Protein AF-B2TFL8-F1 (afdb_monomer)

Organism: Paraburkholderia phytofirmans (strain DSM 17436 / LMG 22146 / PsJN) (NCBI:txid398527)

Structure (mmCIF, N/CA/C/O backbone):
data_AF-B2TFL8-F1
#
_entry.id   AF-B2TFL8-F1
#
loop_
_atom_site.group_PDB
_atom_site.id
_atom_site.type_symbol
_atom_site.label_atom_id
_atom_site.label_alt_id
_atom_site.label_comp_id
_atom_site.label_asym_id
_atom_site.label_entity_id
_atom_site.label_seq_id
_atom_site.pdbx_PDB_ins_code
_atom_site.Cartn_x
_atom_site.Cartn_y
_atom_site.Cartn_z
_atom_site.occupancy
_atom_site.B_iso_or_equiv
_atom_site.auth_seq_id
_atom_site.auth_comp_id
_atom_site.auth_asym_id
_atom_site.auth_atom_id
_atom_site.pdbx_PDB_model_num
ATOM 1 N N . MET A 1 1 ? -16.190 73.877 -3.087 1.00 40.28 1 MET A N 1
ATOM 2 C CA . MET A 1 1 ? -16.553 73.079 -4.282 1.00 40.28 1 MET A CA 1
ATOM 3 C C . MET A 1 1 ? -15.345 72.243 -4.692 1.00 40.28 1 MET A C 1
ATOM 5 O O . MET A 1 1 ? -14.250 72.777 -4.618 1.00 40.28 1 MET A O 1
ATOM 9 N N . TRP A 1 2 ? -15.582 70.986 -5.107 1.00 39.09 2 TRP A N 1
ATOM 10 C CA . TRP A 1 2 ? -14.632 69.948 -5.581 1.00 39.09 2 TRP A CA 1
ATOM 11 C C . TRP A 1 2 ? -13.754 69.287 -4.495 1.00 39.09 2 TRP A C 1
ATOM 13 O O . TRP A 1 2 ? -12.865 69.924 -3.958 1.00 39.09 2 TRP A O 1
ATOM 23 N N . SER A 1 3 ? -14.025 68.077 -3.981 1.00 52.16 3 SER A N 1
ATOM 24 C CA . SER A 1 3 ? -14.157 66.733 -4.592 1.00 52.16 3 SER A CA 1
ATOM 25 C C . SER A 1 3 ? -12.895 66.258 -5.323 1.00 52.16 3 SER A C 1
ATOM 27 O O . SER A 1 3 ? -12.592 66.737 -6.408 1.00 52.16 3 SER A O 1
ATOM 29 N N . SER A 1 4 ? -12.196 65.260 -4.770 1.00 44.53 4 SER A N 1
ATOM 30 C CA . SER A 1 4 ? -11.789 64.078 -5.546 1.00 44.53 4 SER A CA 1
ATOM 31 C C . SER A 1 4 ? -11.148 62.979 -4.679 1.00 44.53 4 SER A C 1
ATOM 33 O O . SER A 1 4 ? -10.028 63.084 -4.201 1.00 44.53 4 SER A O 1
ATOM 35 N N . LYS A 1 5 ? -11.905 61.881 -4.576 1.00 46.88 5 LYS A N 1
ATOM 36 C CA . LYS A 1 5 ? -11.469 60.493 -4.795 1.00 46.88 5 LYS A CA 1
ATOM 37 C C . LYS A 1 5 ? -10.443 59.879 -3.834 1.00 46.88 5 LYS A C 1
ATOM 39 O O . LYS A 1 5 ? -9.271 59.707 -4.147 1.00 46.88 5 LYS A O 1
ATOM 44 N N . THR A 1 6 ? -10.985 59.354 -2.740 1.00 54.69 6 THR A N 1
ATOM 45 C CA . THR A 1 6 ? -10.464 58.209 -1.987 1.00 54.69 6 THR A CA 1
ATOM 46 C C . THR A 1 6 ? -10.258 57.008 -2.923 1.00 54.69 6 THR A C 1
ATOM 48 O O . THR A 1 6 ? -11.211 56.336 -3.313 1.00 54.69 6 THR A O 1
ATOM 51 N N . LEU A 1 7 ? -9.015 56.741 -3.319 1.00 52.81 7 LEU A N 1
ATOM 52 C CA . LEU A 1 7 ? -8.628 55.512 -4.014 1.00 52.81 7 LEU A CA 1
ATOM 53 C C . LEU A 1 7 ? -8.344 54.424 -2.970 1.00 52.81 7 LEU A C 1
ATOM 55 O O . LEU A 1 7 ? -7.201 54.176 -2.599 1.00 52.81 7 LEU A O 1
ATOM 59 N N . CYS A 1 8 ? -9.400 53.767 -2.486 1.00 46.28 8 CYS A N 1
ATOM 60 C CA . CYS A 1 8 ? -9.279 52.475 -1.810 1.00 46.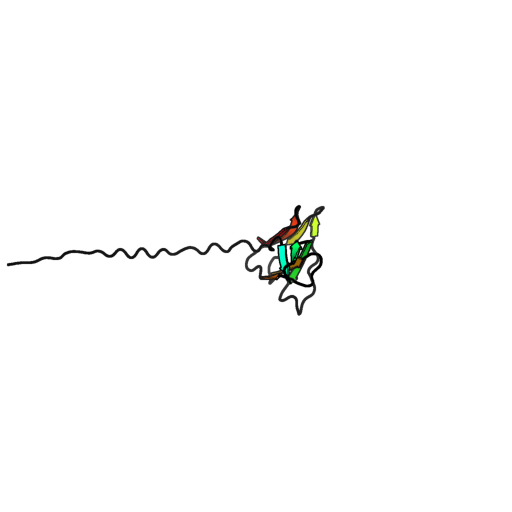28 8 CYS A CA 1
ATOM 61 C C . CYS A 1 8 ? -8.975 51.405 -2.866 1.00 46.28 8 CYS A C 1
ATOM 63 O O . CYS A 1 8 ? -9.876 50.757 -3.395 1.00 46.28 8 CYS A O 1
ATOM 65 N N . ALA A 1 9 ? -7.696 51.243 -3.201 1.00 54.75 9 ALA A N 1
ATOM 66 C CA . ALA A 1 9 ? -7.223 50.102 -3.971 1.00 54.75 9 ALA A CA 1
ATOM 67 C C . ALA A 1 9 ? -7.283 48.849 -3.080 1.00 54.75 9 ALA A C 1
ATOM 69 O O . ALA A 1 9 ? -6.367 48.560 -2.313 1.00 54.75 9 ALA A O 1
ATOM 70 N N . LEU A 1 10 ? -8.399 48.123 -3.152 1.00 59.31 10 LEU A N 1
ATOM 71 C CA . LEU A 1 10 ? -8.529 46.765 -2.627 1.00 59.31 10 LEU A CA 1
ATOM 72 C C . LEU A 1 10 ? -7.658 45.834 -3.479 1.00 59.31 10 LEU A C 1
ATOM 74 O O . LEU A 1 10 ? -8.096 45.295 -4.493 1.00 59.31 10 LEU A O 1
ATOM 78 N N . PHE A 1 11 ? -6.405 45.656 -3.065 1.00 57.56 11 PHE A N 1
ATOM 79 C CA . PHE A 1 11 ? -5.557 44.574 -3.549 1.00 57.56 11 PHE A CA 1
ATOM 80 C C . PHE A 1 11 ? -6.075 43.253 -2.968 1.00 57.56 11 PHE A C 1
ATOM 82 O O . PHE A 1 11 ? -5.651 42.813 -1.902 1.00 57.56 11 PHE A O 1
ATOM 89 N N . TYR A 1 12 ? -7.011 42.614 -3.670 1.00 56.03 12 TYR A N 1
ATOM 90 C CA . TYR A 1 12 ? -7.301 41.198 -3.463 1.00 56.03 12 TYR A CA 1
ATOM 91 C C . TYR A 1 12 ? -6.097 40.397 -3.964 1.00 56.03 12 TYR A C 1
ATOM 93 O O . TYR A 1 12 ? -5.988 40.072 -5.146 1.00 56.03 12 TYR A O 1
ATOM 101 N N . ALA A 1 13 ? -5.159 40.111 -3.062 1.00 60.03 13 ALA A N 1
ATOM 102 C CA . ALA A 1 13 ? -4.110 39.138 -3.309 1.00 60.03 13 ALA A CA 1
ATOM 103 C C . ALA A 1 13 ? -4.766 37.756 -3.450 1.00 60.03 13 ALA A C 1
ATOM 105 O O . ALA A 1 13 ? -5.116 37.107 -2.465 1.00 60.03 13 ALA A O 1
ATOM 106 N N . LEU A 1 14 ? -4.966 37.325 -4.697 1.00 60.81 14 LEU A N 1
ATOM 107 C CA . LEU A 1 14 ? -5.254 35.940 -5.049 1.00 60.81 14 LEU A CA 1
ATOM 108 C C . LEU A 1 14 ? -4.054 35.095 -4.614 1.00 60.81 14 LEU A C 1
ATOM 110 O O . LEU A 1 14 ? -3.062 34.972 -5.331 1.00 60.81 14 LEU A O 1
ATOM 114 N N . ALA A 1 15 ? -4.128 34.540 -3.407 1.00 60.09 15 ALA A N 1
ATOM 115 C CA . ALA A 1 15 ? -3.211 33.509 -2.957 1.00 60.09 15 ALA A CA 1
ATOM 116 C C . ALA A 1 15 ? -3.527 32.224 -3.735 1.00 60.09 15 ALA A C 1
ATOM 118 O O . ALA A 1 15 ? -4.285 31.367 -3.284 1.00 60.09 15 ALA A O 1
ATOM 119 N N . SER A 1 16 ? -2.969 32.108 -4.939 1.00 59.19 16 SER A N 1
ATOM 120 C CA . SER A 1 16 ? -2.930 30.858 -5.692 1.00 59.19 16 SER A CA 1
ATOM 121 C C . SER A 1 16 ? -2.008 29.892 -4.951 1.00 59.19 16 SER A C 1
ATOM 123 O O . SER A 1 16 ? -0.804 29.844 -5.194 1.00 59.19 16 SER A O 1
ATOM 125 N N . GLY A 1 17 ? -2.559 29.162 -3.983 1.00 60.94 17 GLY A N 1
ATOM 126 C CA . GLY A 1 17 ? -1.848 28.083 -3.312 1.00 60.94 17 GLY A CA 1
ATOM 127 C C . GLY A 1 17 ? -1.552 26.980 -4.321 1.00 60.94 17 GLY A C 1
ATOM 128 O O . GLY A 1 17 ? -2.467 26.295 -4.772 1.00 60.94 17 GLY A O 1
ATOM 129 N N . ALA A 1 18 ? -0.283 26.803 -4.685 1.00 62.25 18 ALA A N 1
ATOM 130 C CA . ALA A 1 18 ? 0.148 25.603 -5.385 1.00 62.25 18 ALA A CA 1
ATOM 131 C C . ALA A 1 18 ? -0.107 24.409 -4.453 1.00 62.25 18 ALA A C 1
ATOM 133 O O . ALA A 1 18 ? 0.576 24.245 -3.441 1.00 62.25 18 ALA A O 1
ATOM 134 N N . ALA A 1 19 ? -1.128 23.607 -4.756 1.00 59.28 19 ALA A N 1
ATOM 135 C CA . ALA A 1 19 ? -1.380 22.359 -4.055 1.00 59.28 19 ALA A CA 1
ATOM 136 C C . ALA A 1 19 ? -0.231 21.399 -4.382 1.00 59.28 19 ALA A C 1
ATOM 138 O O . ALA A 1 19 ? -0.232 20.732 -5.415 1.00 59.28 19 ALA A O 1
ATOM 139 N N . VAL A 1 20 ? 0.791 21.372 -3.525 1.00 57.41 20 VAL A N 1
ATOM 140 C CA . VAL A 1 20 ? 1.836 20.352 -3.597 1.00 57.41 20 VAL A CA 1
ATOM 141 C C . VAL A 1 20 ? 1.159 19.004 -3.362 1.00 57.41 20 VAL A C 1
ATOM 143 O O . VAL A 1 20 ? 0.558 18.776 -2.311 1.00 57.41 20 VAL A O 1
ATOM 146 N N . ALA A 1 21 ? 1.172 18.132 -4.371 1.00 61.94 21 ALA A N 1
ATOM 147 C CA . ALA A 1 21 ? 0.622 16.792 -4.232 1.00 61.94 21 ALA A CA 1
ATOM 148 C C . ALA A 1 21 ? 1.391 16.082 -3.110 1.00 61.94 21 ALA A C 1
ATOM 150 O O . ALA A 1 21 ? 2.611 15.923 -3.184 1.00 61.94 21 ALA A O 1
ATOM 151 N N . ALA A 1 22 ? 0.692 15.721 -2.032 1.00 65.62 22 ALA A N 1
ATOM 152 C CA . ALA A 1 22 ? 1.310 15.009 -0.926 1.00 65.62 22 ALA A CA 1
ATOM 153 C C . ALA A 1 22 ? 1.882 13.671 -1.434 1.00 65.62 22 ALA A C 1
ATOM 155 O O . ALA A 1 22 ? 1.241 13.017 -2.262 1.00 65.62 22 ALA A O 1
ATOM 156 N N . PRO A 1 23 ? 3.063 13.242 -0.954 1.00 74.06 23 PRO A N 1
ATOM 157 C CA . PRO A 1 23 ? 3.636 11.965 -1.355 1.00 74.06 23 PRO A CA 1
ATOM 158 C C . PRO A 1 23 ? 2.668 10.826 -1.021 1.00 74.06 23 PRO A C 1
ATOM 160 O O . PRO A 1 23 ? 2.106 10.769 0.076 1.00 74.06 23 PRO A O 1
ATOM 163 N N . VAL A 1 24 ? 2.486 9.904 -1.966 1.00 92.12 24 VAL A N 1
ATOM 164 C CA . VAL A 1 24 ? 1.580 8.765 -1.806 1.00 92.12 24 VAL A CA 1
ATOM 165 C C . VAL A 1 24 ? 2.243 7.765 -0.869 1.00 92.12 24 VAL A C 1
ATOM 167 O O . VAL A 1 24 ? 3.156 7.042 -1.260 1.00 92.12 24 VAL A O 1
ATOM 170 N N . ALA A 1 25 ? 1.829 7.750 0.396 1.00 95.88 25 ALA A N 1
ATOM 171 C CA . ALA A 1 25 ? 2.454 6.935 1.429 1.00 95.88 25 ALA A CA 1
ATOM 172 C C . ALA A 1 25 ? 1.420 6.234 2.309 1.00 95.88 25 ALA A C 1
ATOM 174 O O . ALA A 1 25 ? 0.444 6.835 2.759 1.00 95.88 25 ALA A O 1
ATOM 175 N N . CYS A 1 26 ? 1.674 4.961 2.607 1.00 97.19 26 CYS A N 1
ATOM 176 C CA . CYS A 1 26 ? 0.842 4.190 3.516 1.00 97.19 26 CYS A CA 1
ATOM 177 C C . CYS A 1 26 ? 0.919 4.755 4.942 1.00 97.19 26 CYS A C 1
ATOM 179 O O . CYS A 1 26 ? 2.024 4.919 5.476 1.00 97.19 26 CYS A O 1
ATOM 181 N N . PRO A 1 27 ? -0.226 4.967 5.618 1.00 96.69 27 PRO A N 1
ATOM 182 C CA . PRO A 1 27 ? -0.234 5.256 7.043 1.00 96.69 27 PRO A CA 1
ATOM 183 C C . PRO A 1 27 ? 0.472 4.145 7.820 1.00 96.69 27 PRO A C 1
ATOM 185 O O . PRO A 1 27 ? 0.226 2.963 7.577 1.00 96.69 27 PRO A O 1
ATOM 188 N N . ILE A 1 28 ? 1.310 4.518 8.790 1.00 97.00 28 ILE A N 1
ATOM 189 C CA . ILE A 1 28 ? 2.103 3.564 9.588 1.00 97.00 28 ILE A CA 1
ATOM 190 C C . ILE A 1 28 ? 1.241 2.643 10.466 1.00 97.00 28 ILE A C 1
ATOM 192 O O . ILE A 1 28 ? 1.704 1.602 10.929 1.00 97.00 28 ILE A O 1
ATOM 196 N N . SER A 1 29 ? -0.010 3.028 10.717 1.00 97.19 29 SER A N 1
ATOM 197 C CA . SER A 1 29 ? -0.991 2.227 11.441 1.00 97.19 29 SER A CA 1
ATOM 198 C C . SER A 1 29 ? -2.407 2.695 11.129 1.00 97.19 29 SER A C 1
ATOM 200 O O . SER A 1 29 ? -2.595 3.855 10.764 1.00 97.19 29 SER A O 1
ATOM 202 N N . VAL A 1 30 ? -3.385 1.829 11.366 1.00 97.62 30 VAL A N 1
ATOM 203 C CA . VAL A 1 30 ? -4.816 2.153 11.340 1.00 97.62 30 VAL A CA 1
ATOM 204 C C . VAL A 1 30 ? -5.470 1.782 12.659 1.00 97.62 30 VAL A C 1
ATOM 206 O O . VAL A 1 30 ? -4.981 0.916 13.385 1.00 97.62 30 VAL A O 1
ATOM 209 N N . LEU A 1 31 ? -6.583 2.446 12.957 1.00 97.62 31 LEU A N 1
ATOM 210 C CA . LEU A 1 31 ? -7.501 2.021 14.002 1.00 97.62 31 LEU A CA 1
ATOM 211 C C . LEU A 1 31 ? -8.595 1.159 13.368 1.00 97.62 31 LEU A C 1
ATOM 213 O O . LEU A 1 31 ? -9.208 1.564 12.372 1.00 97.62 31 LEU A O 1
ATOM 217 N N . ASP A 1 32 ? -8.830 -0.015 13.934 1.00 96.75 32 ASP A N 1
ATOM 218 C CA . ASP A 1 32 ? -9.899 -0.921 13.533 1.00 96.75 32 ASP A CA 1
ATOM 219 C C . ASP A 1 32 ? -10.544 -1.508 14.788 1.00 96.75 32 ASP A C 1
ATOM 221 O O . ASP A 1 32 ? -9.851 -2.041 15.649 1.00 96.75 32 ASP A O 1
ATOM 225 N N . SER A 1 33 ? -11.854 -1.316 14.952 1.00 95.19 33 SER A N 1
ATOM 226 C CA . SER A 1 33 ? -12.593 -1.731 16.160 1.00 95.19 33 SER A CA 1
ATOM 227 C C . SER A 1 33 ? -11.940 -1.303 17.493 1.00 95.19 33 SER A C 1
ATOM 229 O O . SER A 1 33 ? -11.943 -2.043 18.471 1.00 95.19 33 SER A O 1
ATOM 231 N N . GLY A 1 34 ? -11.335 -0.108 17.532 1.00 95.75 34 GLY A N 1
ATOM 232 C CA . GLY A 1 34 ? -10.652 0.427 18.720 1.00 95.75 34 GLY A CA 1
ATOM 233 C C . GLY A 1 34 ? -9.235 -0.113 18.964 1.00 95.75 34 GLY A C 1
ATOM 234 O O . GLY A 1 34 ? -8.548 0.375 19.859 1.00 95.75 34 GLY A O 1
ATOM 235 N N . VAL A 1 35 ? -8.754 -1.054 18.148 1.00 97.56 35 VAL A N 1
ATOM 236 C CA . VAL A 1 35 ? -7.402 -1.619 18.233 1.00 97.56 35 VAL A CA 1
ATOM 237 C C . VAL A 1 35 ? -6.498 -0.979 17.179 1.00 97.56 35 VAL A C 1
ATOM 239 O O . VAL A 1 35 ? -6.897 -0.737 16.038 1.00 97.56 35 VAL A O 1
ATOM 242 N N . ARG A 1 36 ? -5.256 -0.657 17.562 1.00 98.00 36 ARG A N 1
ATOM 243 C CA . ARG A 1 36 ? -4.246 -0.123 16.638 1.00 98.00 36 ARG A CA 1
ATOM 244 C C . ARG A 1 36 ? -3.541 -1.269 15.915 1.00 98.00 36 ARG A C 1
ATOM 246 O O . ARG A 1 36 ? -2.882 -2.089 16.547 1.00 98.00 36 ARG A O 1
ATOM 253 N N . HIS A 1 37 ? -3.580 -1.244 14.589 1.00 97.62 37 HIS A N 1
ATOM 254 C CA . HIS A 1 37 ? -2.916 -2.210 13.720 1.00 97.62 37 HIS A CA 1
ATOM 255 C C . HIS A 1 37 ? -1.784 -1.536 12.953 1.00 97.62 37 HIS A C 1
ATOM 257 O O . HIS A 1 37 ? -2.005 -0.558 12.242 1.00 97.62 37 HIS A O 1
ATOM 263 N N . VAL A 1 38 ? -0.560 -2.038 13.107 1.00 97.75 38 VAL A N 1
ATOM 264 C CA . VAL A 1 38 ? 0.622 -1.496 12.418 1.00 97.75 38 VAL A CA 1
ATOM 265 C C . VAL A 1 38 ? 0.683 -1.972 10.972 1.00 97.75 38 VAL A C 1
ATOM 267 O O . VAL A 1 38 ? 0.308 -3.106 10.671 1.00 97.75 38 VAL A O 1
ATOM 270 N N . LEU A 1 39 ? 1.170 -1.114 10.079 1.00 98.06 39 LEU A N 1
ATOM 271 C CA . LEU A 1 39 ? 1.469 -1.490 8.701 1.00 98.06 39 LEU A CA 1
ATOM 272 C C . LEU A 1 39 ? 2.529 -2.598 8.708 1.00 98.06 39 LEU A C 1
ATOM 274 O O . LEU A 1 39 ? 3.538 -2.482 9.406 1.00 98.06 39 LEU A O 1
ATOM 278 N N . ASN A 1 40 ? 2.312 -3.673 7.954 1.00 95.69 40 ASN A N 1
ATOM 27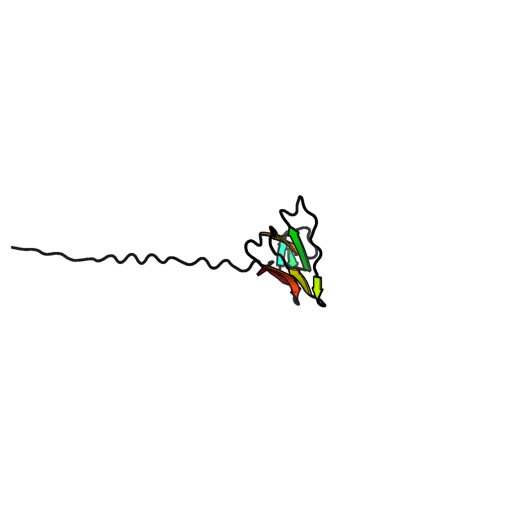9 C CA . ASN A 1 40 ? 3.266 -4.786 7.900 1.00 95.69 40 ASN A CA 1
ATOM 280 C C . ASN A 1 40 ? 3.528 -5.320 6.495 1.00 95.69 40 ASN A C 1
ATOM 282 O O . ASN A 1 40 ? 4.450 -6.116 6.327 1.00 95.69 40 ASN A O 1
ATOM 286 N N . ASN A 1 41 ? 2.719 -4.933 5.511 1.00 96.25 41 ASN A N 1
ATOM 287 C CA . ASN A 1 41 ? 2.926 -5.321 4.129 1.00 96.25 41 ASN A CA 1
ATOM 288 C C . ASN A 1 41 ? 2.336 -4.271 3.174 1.00 96.25 41 ASN A C 1
ATOM 290 O O . ASN A 1 41 ? 1.483 -3.467 3.555 1.00 96.25 41 ASN A O 1
ATOM 294 N N . ALA A 1 42 ? 2.787 -4.291 1.924 1.00 97.06 42 ALA A N 1
ATOM 295 C CA . ALA A 1 42 ? 2.209 -3.513 0.844 1.00 97.06 42 ALA A CA 1
ATOM 296 C C . ALA A 1 42 ? 2.274 -4.297 -0.469 1.00 97.06 42 ALA A C 1
ATOM 298 O O . ALA A 1 42 ? 3.182 -5.100 -0.678 1.00 97.06 42 ALA A O 1
ATOM 299 N N . ALA A 1 43 ? 1.297 -4.067 -1.336 1.00 96.69 43 ALA A N 1
ATOM 300 C CA . ALA A 1 43 ? 1.241 -4.631 -2.677 1.00 96.69 43 ALA A CA 1
ATOM 301 C C . ALA A 1 43 ? 0.930 -3.518 -3.675 1.00 96.69 43 ALA A C 1
ATOM 303 O O . ALA A 1 43 ? 0.222 -2.572 -3.332 1.00 96.69 43 ALA A O 1
ATOM 304 N N . LEU A 1 44 ? 1.457 -3.639 -4.887 1.00 96.44 44 LEU A N 1
ATOM 305 C CA . LEU A 1 44 ? 1.211 -2.697 -5.967 1.00 96.44 44 LEU A CA 1
ATOM 306 C C . LEU A 1 44 ? 0.435 -3.395 -7.076 1.00 96.44 44 LEU A C 1
ATOM 308 O O . LEU A 1 44 ? 0.684 -4.568 -7.340 1.00 96.44 44 LEU A O 1
ATOM 312 N N . TYR A 1 45 ? -0.491 -2.683 -7.697 1.00 96.19 45 TYR A N 1
ATOM 313 C CA . TYR A 1 45 ? -1.337 -3.173 -8.779 1.00 96.19 45 TYR A CA 1
ATOM 314 C C . TYR A 1 45 ? -1.263 -2.191 -9.947 1.00 96.19 45 TYR A C 1
ATOM 316 O O . TYR A 1 45 ? -1.101 -0.993 -9.717 1.00 96.19 45 TYR A O 1
ATOM 324 N N . ASP A 1 46 ? -1.370 -2.704 -11.169 1.00 93.19 46 ASP A N 1
ATOM 325 C CA . ASP A 1 46 ? -1.588 -1.908 -12.380 1.00 93.19 46 ASP A CA 1
ATOM 326 C C . ASP A 1 46 ? -3.098 -1.846 -12.643 1.00 93.19 46 ASP A C 1
ATOM 328 O O . ASP A 1 46 ? -3.676 -2.760 -13.223 1.00 93.19 46 ASP A O 1
ATOM 332 N N . GLY A 1 47 ? -3.747 -0.824 -12.092 1.00 92.25 47 GLY A N 1
ATOM 333 C CA . GLY A 1 47 ? -5.196 -0.657 -12.047 1.00 92.25 47 GLY A CA 1
ATOM 334 C C . GLY A 1 47 ? -5.840 -1.045 -10.704 1.00 92.25 47 G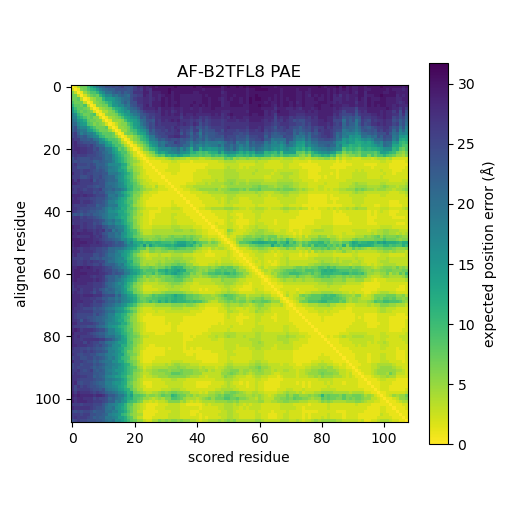LY A C 1
ATOM 335 O O . GLY A 1 47 ? -5.156 -1.468 -9.761 1.00 92.25 47 GLY A O 1
ATOM 336 N N . PRO A 1 48 ? -7.172 -0.879 -10.584 1.00 92.38 48 PRO A N 1
ATOM 337 C CA . PRO A 1 48 ? -7.917 -1.196 -9.369 1.00 92.38 48 PRO A CA 1
ATOM 338 C C . PRO A 1 48 ? -7.716 -2.655 -8.902 1.00 92.38 48 PRO A C 1
ATOM 340 O O . PRO A 1 48 ? -7.771 -3.588 -9.709 1.00 92.38 48 PRO A O 1
ATOM 343 N N . PRO A 1 49 ? -7.480 -2.890 -7.596 1.00 90.69 49 PRO A N 1
ATOM 344 C CA . PRO A 1 49 ? -7.040 -4.193 -7.089 1.00 90.69 49 PRO A CA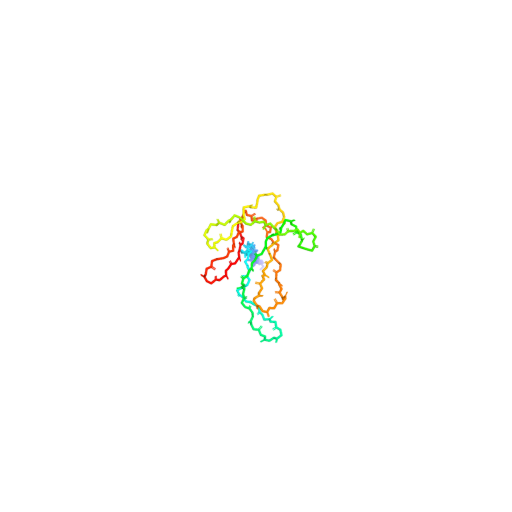 1
ATOM 345 C C . PRO A 1 49 ? -8.120 -5.285 -7.085 1.00 90.69 49 PRO A C 1
ATOM 347 O O . PRO A 1 49 ? -7.787 -6.454 -6.918 1.00 90.69 49 PRO A O 1
ATOM 350 N N . ASP A 1 50 ? -9.399 -4.940 -7.242 1.00 87.06 50 ASP A N 1
ATOM 351 C CA . ASP A 1 50 ? -10.519 -5.887 -7.340 1.00 87.06 50 ASP A CA 1
ATOM 352 C C . ASP A 1 50 ? -10.510 -6.691 -8.651 1.00 87.06 50 ASP A C 1
ATOM 354 O O . ASP A 1 50 ? -11.122 -7.755 -8.722 1.00 87.06 50 ASP A O 1
ATOM 358 N N . GLN A 1 51 ? -9.788 -6.209 -9.667 1.00 78.31 51 GLN A N 1
ATOM 359 C CA . GLN A 1 51 ? -9.790 -6.775 -11.022 1.00 78.31 51 GLN A CA 1
ATOM 360 C C . GLN A 1 51 ? -8.405 -7.249 -11.475 1.00 78.31 51 GLN A C 1
ATOM 362 O O . GLN A 1 51 ? -8.276 -7.831 -12.550 1.00 78.31 51 GLN A O 1
ATOM 367 N N . MET A 1 52 ? -7.369 -7.013 -10.665 1.00 84.88 52 MET A N 1
ATOM 368 C CA . MET A 1 52 ? -5.970 -7.140 -11.070 1.00 84.88 52 MET A CA 1
ATOM 369 C C . MET A 1 52 ? -5.164 -8.013 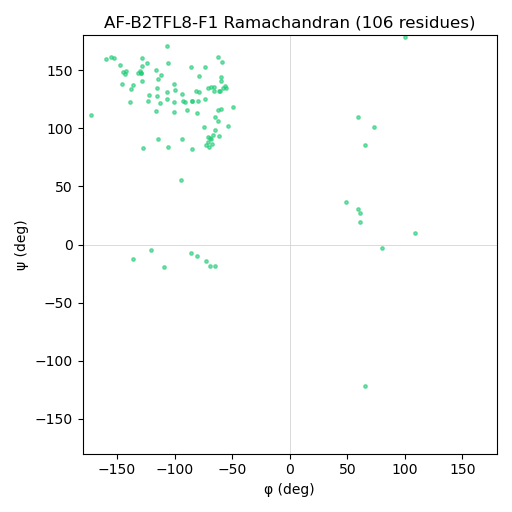-10.109 1.00 84.88 52 MET A C 1
ATOM 371 O O . MET A 1 52 ? -5.450 -8.104 -8.914 1.00 84.88 52 MET A O 1
ATOM 375 N N . THR A 1 53 ? -4.098 -8.632 -10.622 1.00 86.50 53 THR A N 1
ATOM 376 C CA . THR A 1 53 ? -3.116 -9.328 -9.781 1.00 86.50 53 THR A CA 1
ATOM 377 C C . THR A 1 53 ? -2.054 -8.356 -9.274 1.00 86.50 53 THR A C 1
ATOM 379 O O . THR A 1 53 ? -1.751 -7.355 -9.922 1.00 86.50 53 THR A O 1
ATOM 382 N N . SER A 1 54 ? -1.457 -8.646 -8.117 1.00 92.38 54 SER A N 1
ATOM 383 C CA . SER A 1 54 ? -0.393 -7.793 -7.584 1.00 92.38 54 SER A CA 1
ATOM 384 C C . SER A 1 54 ? 0.887 -7.923 -8.408 1.00 92.38 54 SER A C 1
ATOM 386 O O . SER A 1 54 ? 1.355 -9.038 -8.652 1.00 92.38 54 SER A O 1
ATOM 388 N N . LEU A 1 55 ? 1.507 -6.794 -8.729 1.00 93.38 55 LEU A N 1
ATOM 389 C CA . LEU A 1 55 ? 2.813 -6.716 -9.367 1.00 93.38 55 LEU A CA 1
ATOM 390 C C . LEU A 1 55 ? 3.904 -7.262 -8.444 1.00 93.38 55 LEU A C 1
ATOM 392 O O . LEU A 1 55 ? 3.979 -6.933 -7.254 1.00 93.38 55 LEU A O 1
ATOM 396 N N . VAL A 1 56 ? 4.799 -8.065 -9.012 1.00 93.19 56 VAL A N 1
ATOM 397 C CA . VAL A 1 56 ? 5.945 -8.620 -8.289 1.00 93.19 56 VAL A CA 1
ATOM 398 C C . VAL A 1 56 ? 7.044 -7.553 -8.192 1.00 93.19 56 VAL A C 1
ATOM 400 O O . VAL A 1 56 ? 7.481 -7.053 -9.225 1.00 93.19 56 VAL A O 1
ATOM 403 N N . PRO A 1 57 ? 7.514 -7.190 -6.984 1.00 93.81 57 PRO A N 1
ATOM 404 C CA . PRO A 1 57 ? 8.604 -6.234 -6.840 1.00 93.81 57 PRO A CA 1
ATOM 405 C C . PRO A 1 57 ? 9.952 -6.839 -7.217 1.00 93.81 57 PRO A C 1
ATOM 407 O O . PRO A 1 57 ? 10.228 -8.011 -6.945 1.00 93.81 57 PRO A O 1
ATOM 410 N N . VAL A 1 58 ? 10.859 -5.978 -7.662 1.00 92.94 58 VAL A N 1
ATOM 411 C CA . VAL A 1 58 ? 12.294 -6.247 -7.611 1.00 92.94 58 VAL A CA 1
ATOM 412 C C . VAL A 1 58 ? 12.748 -6.103 -6.157 1.00 92.94 58 VAL A C 1
ATOM 414 O O . VAL A 1 58 ? 12.509 -5.080 -5.511 1.00 92.94 58 VAL A O 1
ATOM 417 N N . ARG A 1 59 ? 13.383 -7.136 -5.596 1.00 86.88 59 ARG A N 1
ATOM 418 C CA . ARG A 1 59 ? 13.902 -7.087 -4.221 1.00 86.88 59 ARG A CA 1
ATOM 419 C C . ARG A 1 59 ? 15.355 -6.630 -4.205 1.00 86.88 59 ARG A C 1
ATOM 421 O O . ARG A 1 59 ? 16.216 -7.291 -4.773 1.00 86.88 59 ARG A O 1
ATOM 428 N N . ALA A 1 60 ? 15.626 -5.559 -3.466 1.00 78.75 60 ALA A N 1
ATOM 429 C CA . ALA A 1 60 ? 16.968 -5.115 -3.111 1.00 78.75 60 ALA A CA 1
ATOM 430 C C . ALA A 1 60 ? 17.138 -5.245 -1.588 1.00 78.75 60 ALA A C 1
ATOM 432 O O . ALA A 1 60 ? 16.783 -4.356 -0.808 1.00 78.75 60 ALA A O 1
ATOM 433 N N . GLY A 1 61 ? 17.619 -6.406 -1.138 1.00 84.56 61 GLY A N 1
ATOM 434 C CA . GLY A 1 61 ? 17.697 -6.731 0.287 1.00 84.56 61 GLY A CA 1
ATOM 435 C C . GLY A 1 61 ? 16.309 -6.832 0.932 1.00 84.56 61 GLY A C 1
ATOM 436 O O . GLY A 1 61 ? 15.485 -7.645 0.518 1.00 84.56 61 GLY A O 1
ATOM 437 N N . ARG A 1 62 ? 16.050 -6.015 1.964 1.00 84.81 62 ARG A N 1
ATOM 438 C CA . ARG A 1 62 ? 14.756 -5.980 2.682 1.00 84.81 62 ARG A CA 1
ATOM 439 C C . ARG A 1 62 ? 13.717 -5.059 2.038 1.00 84.81 62 ARG A C 1
ATOM 441 O O . ARG A 1 62 ? 12.572 -5.050 2.481 1.00 84.81 62 ARG A O 1
ATOM 448 N N . VAL A 1 63 ? 14.107 -4.292 1.020 1.00 90.50 63 VAL A N 1
ATOM 449 C CA . VAL A 1 63 ? 13.225 -3.343 0.341 1.00 90.50 63 VAL A CA 1
ATOM 450 C C . VAL A 1 63 ? 12.734 -3.958 -0.968 1.00 90.50 63 VAL A C 1
ATOM 452 O O . VAL A 1 63 ? 13.517 -4.361 -1.826 1.00 90.50 63 VAL A O 1
ATOM 455 N N . ALA A 1 64 ? 11.417 -4.038 -1.101 1.00 93.44 64 ALA A N 1
ATOM 456 C CA . ALA A 1 64 ? 10.715 -4.282 -2.347 1.00 93.44 64 ALA A CA 1
ATOM 457 C C . ALA A 1 64 ? 10.600 -2.964 -3.117 1.00 93.44 64 ALA A C 1
ATOM 459 O O . ALA A 1 64 ? 10.217 -1.947 -2.536 1.00 93.44 64 ALA A O 1
ATOM 460 N N . ARG A 1 65 ? 10.925 -2.981 -4.407 1.00 95.25 65 ARG A N 1
ATOM 461 C CA . ARG A 1 65 ? 10.837 -1.831 -5.301 1.00 95.25 65 ARG A CA 1
ATOM 462 C C . ARG A 1 65 ? 10.047 -2.202 -6.551 1.00 95.25 65 ARG A C 1
ATOM 464 O O . ARG A 1 65 ? 10.210 -3.296 -7.084 1.00 95.25 65 ARG A O 1
ATOM 471 N N . TRP A 1 66 ? 9.225 -1.273 -7.011 1.00 95.19 66 TRP A N 1
ATOM 472 C CA . TRP A 1 66 ? 8.555 -1.328 -8.301 1.00 95.19 66 TRP A CA 1
ATOM 473 C C . TRP A 1 66 ? 8.940 -0.076 -9.076 1.00 95.19 66 TRP A C 1
ATOM 475 O O . TRP A 1 66 ? 8.742 1.033 -8.575 1.00 95.19 66 TRP A O 1
ATOM 485 N N . ASP A 1 67 ? 9.494 -0.260 -10.265 1.00 92.31 67 ASP A N 1
ATOM 486 C CA . ASP A 1 67 ? 9.640 0.812 -11.241 1.00 92.31 67 ASP A CA 1
ATOM 487 C C . ASP A 1 67 ? 8.381 0.777 -12.114 1.00 92.31 67 ASP A C 1
ATOM 489 O O . ASP A 1 67 ? 8.004 -0.275 -12.632 1.00 92.31 67 ASP A O 1
ATOM 493 N N . ILE A 1 68 ? 7.669 1.898 -12.156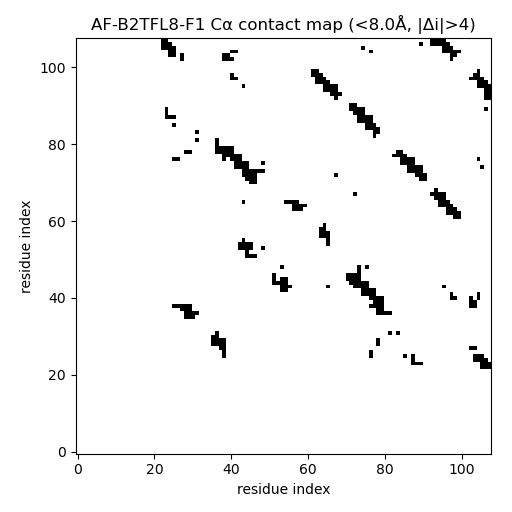 1.00 87.81 68 ILE A N 1
ATOM 494 C CA . ILE A 1 68 ? 6.300 1.992 -12.660 1.00 87.81 68 ILE A CA 1
ATOM 495 C C . ILE A 1 68 ? 6.242 3.091 -13.702 1.00 87.81 68 ILE A C 1
ATOM 497 O O . ILE A 1 68 ? 5.914 4.239 -13.423 1.00 87.81 68 ILE A O 1
ATOM 501 N N . ASP A 1 69 ? 6.629 2.711 -14.912 1.00 83.19 69 ASP A N 1
ATOM 502 C CA . ASP A 1 69 ? 6.510 3.550 -16.093 1.00 83.19 69 ASP A CA 1
ATOM 503 C C . ASP A 1 69 ? 5.267 3.121 -16.883 1.00 83.19 69 ASP A C 1
ATOM 505 O O . ASP A 1 69 ? 5.050 1.930 -17.100 1.00 83.19 69 ASP A O 1
ATOM 509 N N . GLN A 1 70 ? 4.450 4.092 -17.294 1.00 82.94 70 GLN A N 1
ATOM 510 C CA . GLN A 1 70 ? 3.271 3.911 -18.161 1.00 82.94 70 GLN A CA 1
ATOM 511 C C . GLN A 1 70 ? 2.141 3.004 -17.635 1.00 82.94 70 GLN A C 1
ATOM 513 O O . GLN A 1 70 ? 1.297 2.573 -18.419 1.00 82.94 70 GLN A O 1
ATOM 518 N N . ILE A 1 71 ? 2.081 2.749 -16.329 1.00 89.44 71 ILE A N 1
ATOM 519 C CA . ILE A 1 71 ? 0.982 1.999 -15.702 1.00 89.44 71 ILE A CA 1
ATOM 520 C C . ILE A 1 71 ? 0.056 2.915 -14.890 1.00 89.44 71 ILE A C 1
ATOM 522 O O . ILE A 1 71 ? 0.396 4.077 -14.653 1.00 89.44 71 ILE A O 1
ATOM 526 N N . ASP A 1 72 ? -1.085 2.397 -14.420 1.00 91.69 72 ASP A N 1
ATOM 527 C CA . ASP A 1 72 ? -1.985 3.121 -13.509 1.00 91.69 72 ASP A CA 1
ATOM 528 C C . ASP A 1 72 ? -1.887 2.565 -12.072 1.00 91.69 72 ASP A C 1
ATOM 530 O O . ASP A 1 72 ? -2.653 1.684 -11.682 1.00 91.69 72 ASP A O 1
ATOM 534 N N . PRO A 1 73 ? -0.913 3.005 -11.255 1.00 94.12 73 PRO A N 1
ATOM 535 C CA . PRO A 1 73 ? -0.517 2.275 -10.055 1.00 94.12 73 PRO A CA 1
ATOM 536 C C . PRO A 1 73 ? -1.470 2.475 -8.867 1.00 94.12 73 PRO A C 1
ATOM 538 O O . PRO A 1 73 ? -1.734 3.597 -8.421 1.00 94.12 73 PRO A O 1
ATOM 541 N N . TYR A 1 74 ? -1.876 1.368 -8.244 1.00 96.06 74 TYR A N 1
ATOM 542 C CA . TYR A 1 74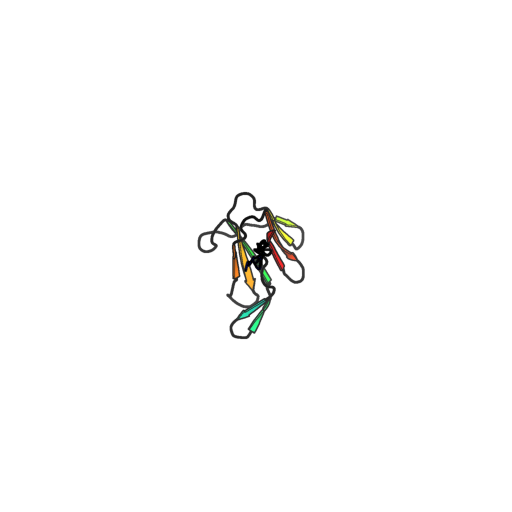 ? -2.610 1.351 -6.976 1.00 96.06 74 TYR A CA 1
ATOM 543 C C . TYR A 1 74 ? -1.791 0.669 -5.877 1.00 96.06 74 TYR A C 1
ATOM 545 O O . TYR A 1 74 ? -1.525 -0.534 -5.923 1.00 96.06 74 TYR A O 1
ATOM 553 N N . LEU A 1 75 ? -1.400 1.439 -4.858 1.00 96.75 75 LEU A N 1
ATOM 554 C CA . LEU A 1 75 ? -0.670 0.946 -3.691 1.00 96.75 75 LEU A CA 1
ATOM 555 C C . LEU A 1 75 ? -1.656 0.504 -2.605 1.00 96.75 75 LEU A C 1
ATOM 557 O O . LEU A 1 75 ? -2.375 1.320 -2.029 1.00 96.75 75 LEU A O 1
ATOM 561 N N . VAL A 1 76 ? -1.654 -0.787 -2.283 1.00 97.56 76 VAL A N 1
ATOM 562 C CA . VAL A 1 76 ? -2.488 -1.380 -1.233 1.00 97.56 76 VAL A CA 1
ATOM 563 C C . VAL A 1 76 ? -1.663 -1.595 0.032 1.00 97.56 76 VAL A C 1
ATOM 565 O O . VAL A 1 76 ? -0.767 -2.439 0.082 1.00 97.56 76 VAL A O 1
ATOM 568 N N . CYS A 1 77 ? -2.013 -0.859 1.081 1.00 97.94 77 CYS A N 1
ATOM 569 C CA . CYS A 1 77 ? -1.451 -0.928 2.422 1.00 97.94 77 CYS A CA 1
ATOM 570 C C . CYS A 1 77 ? -2.151 -2.025 3.233 1.00 97.94 77 CYS A C 1
ATOM 572 O O . CYS A 1 77 ? -3.373 -1.989 3.400 1.00 97.94 77 CYS A O 1
ATOM 574 N N . LYS A 1 78 ? -1.386 -2.987 3.759 1.00 97.88 78 LYS A N 1
ATOM 575 C CA . LYS A 1 78 ? -1.904 -4.119 4.541 1.00 97.88 78 LYS A CA 1
ATOM 576 C C . LYS A 1 78 ? -1.394 -4.044 5.979 1.00 97.88 78 LYS A C 1
ATOM 578 O O . LYS A 1 78 ? -0.209 -3.791 6.222 1.00 97.88 78 LYS A O 1
ATOM 583 N N . TYR A 1 79 ? -2.307 -4.255 6.919 1.00 97.88 79 TYR A N 1
ATOM 584 C CA . TYR A 1 79 ? -2.070 -4.047 8.342 1.00 97.88 79 TYR A CA 1
ATOM 585 C C . TYR A 1 79 ? -2.061 -5.369 9.107 1.00 97.88 79 TYR A C 1
ATOM 587 O O . TYR A 1 79 ? -2.785 -6.312 8.792 1.00 97.88 79 TYR A O 1
ATOM 595 N N . LYS A 1 80 ? -1.220 -5.445 10.138 1.00 97.56 80 LYS A N 1
ATOM 596 C CA . LYS A 1 80 ? -1.040 -6.657 10.936 1.00 97.56 80 LYS A CA 1
ATOM 597 C C . LYS A 1 80 ? -2.301 -6.959 11.746 1.00 97.56 80 LYS A C 1
ATOM 599 O O . LYS A 1 80 ? -2.822 -6.079 12.426 1.00 97.56 80 LYS A O 1
ATOM 604 N N . SER A 1 81 ? -2.721 -8.223 11.753 1.00 96.75 81 SER A N 1
ATOM 605 C CA . SER A 1 81 ? -3.831 -8.723 12.580 1.00 96.75 81 SER A CA 1
ATOM 606 C C . SER A 1 81 ? -5.192 -8.063 12.304 1.00 96.75 81 SER A C 1
ATOM 608 O O . SER A 1 81 ? -6.024 -8.001 13.201 1.00 96.75 81 SER A O 1
ATOM 610 N N . THR A 1 82 ? -5.423 -7.561 11.090 1.00 97.38 82 THR A N 1
ATOM 611 C CA . THR A 1 82 ? -6.740 -7.098 10.619 1.00 97.38 82 THR A CA 1
ATOM 612 C C . THR A 1 82 ? -6.872 -7.359 9.115 1.00 97.38 82 THR A C 1
ATOM 614 O O . THR A 1 82 ? -5.870 -7.433 8.403 1.00 97.38 82 THR A O 1
ATOM 617 N N . ALA A 1 83 ? -8.107 -7.501 8.629 1.00 96.31 83 ALA A N 1
ATOM 618 C CA . ALA A 1 83 ? -8.420 -7.522 7.200 1.00 96.31 83 ALA A CA 1
ATOM 619 C C . ALA A 1 83 ? -8.486 -6.111 6.584 1.00 96.31 83 ALA A C 1
ATOM 621 O O . ALA A 1 83 ? -8.565 -5.977 5.364 1.00 96.31 83 ALA A O 1
ATOM 622 N N . LYS A 1 84 ? -8.455 -5.055 7.409 1.00 97.00 84 LYS A N 1
ATOM 623 C CA . LYS A 1 84 ? -8.508 -3.668 6.952 1.00 97.00 84 LYS A CA 1
ATOM 624 C C . LYS A 1 84 ? -7.307 -3.347 6.068 1.00 97.00 84 LYS A C 1
ATOM 626 O O . LYS A 1 84 ? -6.158 -3.608 6.429 1.00 97.00 84 LYS A O 1
ATOM 631 N N . THR A 1 85 ? -7.580 -2.724 4.931 1.00 97.31 85 THR A N 1
ATOM 632 C CA . THR A 1 85 ? -6.577 -2.218 3.993 1.00 97.31 85 THR A CA 1
ATOM 633 C C . THR A 1 85 ? -6.854 -0.756 3.671 1.00 97.31 85 THR A C 1
ATOM 635 O O . THR A 1 85 ? -7.951 -0.243 3.893 1.00 97.31 85 THR A O 1
ATOM 638 N N . ILE A 1 86 ? -5.831 -0.065 3.174 1.00 97.19 86 ILE A N 1
ATOM 639 C CA . ILE A 1 86 ? -5.980 1.255 2.559 1.00 97.19 86 ILE A CA 1
ATOM 640 C C . ILE A 1 86 ? -5.429 1.151 1.148 1.00 97.19 86 ILE A C 1
ATOM 642 O O . ILE A 1 86 ? -4.306 0.690 0.964 1.00 97.19 86 ILE A O 1
ATOM 646 N N . THR A 1 87 ? -6.210 1.589 0.170 1.00 96.69 87 THR A N 1
ATOM 647 C CA . THR A 1 87 ? -5.796 1.635 -1.230 1.00 96.69 87 THR A CA 1
ATOM 648 C C . THR A 1 87 ? -5.542 3.084 -1.611 1.00 96.69 87 THR A C 1
ATOM 650 O O . THR A 1 87 ? -6.410 3.936 -1.433 1.00 96.69 87 THR A O 1
ATOM 653 N N . LEU A 1 88 ? -4.346 3.362 -2.118 1.00 95.75 88 LEU A N 1
ATOM 654 C CA . LEU A 1 88 ? -3.927 4.682 -2.564 1.00 95.75 88 LEU A CA 1
ATOM 655 C C . LEU A 1 88 ? -3.687 4.650 -4.070 1.00 95.75 88 LEU A C 1
ATOM 657 O O . LEU A 1 88 ? -2.921 3.822 -4.560 1.00 95.75 88 LEU A O 1
ATOM 661 N N . HIS A 1 89 ? -4.312 5.574 -4.794 1.00 94.88 89 HIS A N 1
ATOM 662 C CA . HIS A 1 89 ? -4.040 5.772 -6.213 1.00 94.88 89 HIS A CA 1
ATOM 663 C C . HIS A 1 89 ? -2.777 6.617 -6.374 1.00 94.88 89 HIS A C 1
ATOM 665 O O . HIS A 1 89 ? -2.762 7.787 -5.990 1.00 94.88 89 HIS A O 1
ATOM 671 N N . ALA A 1 90 ? -1.712 6.032 -6.915 1.00 92.06 90 ALA A N 1
ATOM 672 C CA . ALA A 1 90 ? -0.405 6.665 -6.997 1.00 92.06 90 ALA A CA 1
ATOM 673 C C . ALA A 1 90 ? -0.174 7.367 -8.348 1.00 92.06 90 ALA A C 1
ATOM 675 O O . ALA A 1 90 ? 0.791 7.085 -9.042 1.00 92.06 90 ALA A O 1
ATOM 676 N N . LYS A 1 91 ? -1.059 8.284 -8.754 1.00 89.31 91 LYS A N 1
ATOM 677 C CA . LYS A 1 91 ? -0.918 8.982 -10.048 1.00 89.31 91 LYS A CA 1
ATOM 678 C C . LYS A 1 91 ? 0.395 9.766 -10.149 1.00 89.31 91 LYS A C 1
ATOM 680 O O . LYS A 1 91 ? 0.797 10.417 -9.187 1.00 89.31 91 LYS A O 1
ATOM 685 N N . ASN A 1 92 ? 0.974 9.797 -11.351 1.00 85.94 92 ASN A N 1
ATOM 686 C CA . ASN A 1 92 ? 2.155 10.602 -11.703 1.00 85.94 92 ASN A CA 1
ATOM 687 C C . ASN A 1 92 ? 3.406 10.301 -10.859 1.00 85.94 92 ASN A C 1
ATOM 689 O O . ASN A 1 92 ? 4.219 11.192 -10.619 1.00 85.94 92 ASN A O 1
ATOM 693 N N . VAL A 1 93 ? 3.552 9.064 -10.394 1.00 88.81 93 VAL A N 1
ATOM 694 C CA . VAL A 1 93 ? 4.761 8.584 -9.717 1.00 88.81 93 VAL A CA 1
ATOM 695 C C . VAL A 1 93 ? 5.534 7.669 -10.664 1.00 88.81 93 VAL A C 1
ATOM 697 O O . VAL A 1 93 ? 4.953 7.076 -11.568 1.00 88.81 93 VAL A O 1
ATOM 700 N N . SER A 1 94 ? 6.833 7.530 -10.434 1.00 90.88 94 SER A N 1
ATOM 701 C CA . SER A 1 94 ? 7.721 6.692 -11.254 1.00 90.88 94 SER A CA 1
ATOM 702 C C . SER A 1 94 ? 8.184 5.435 -10.521 1.00 90.88 94 SER A C 1
ATOM 704 O O . SE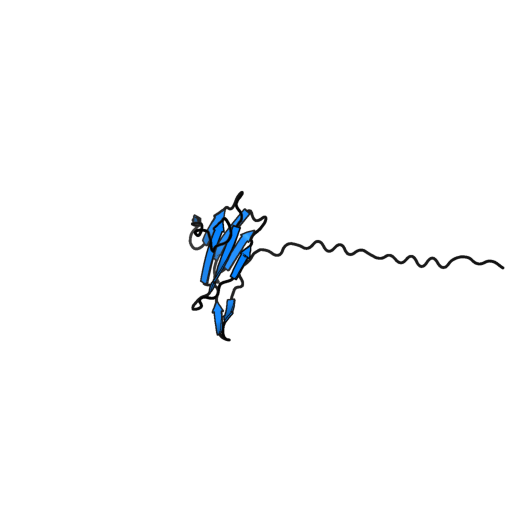R A 1 94 ? 8.639 4.466 -11.131 1.00 90.88 94 SER A O 1
ATOM 706 N N . VAL A 1 95 ? 8.094 5.445 -9.189 1.00 93.25 95 VAL A N 1
ATOM 707 C CA . VAL A 1 95 ? 8.646 4.404 -8.330 1.00 93.25 95 VAL A CA 1
ATOM 708 C C . VAL A 1 95 ? 7.753 4.202 -7.117 1.00 93.25 95 VAL A C 1
ATOM 710 O O . VAL A 1 95 ? 7.387 5.163 -6.445 1.00 93.25 95 VAL A O 1
ATOM 713 N N . CYS A 1 96 ? 7.521 2.948 -6.738 1.00 94.94 96 CYS A N 1
ATOM 714 C CA . CYS A 1 96 ? 7.047 2.593 -5.401 1.00 94.94 96 CYS A CA 1
ATOM 715 C C . CYS A 1 96 ? 8.083 1.740 -4.665 1.00 94.94 96 CYS A C 1
ATOM 717 O O . CYS A 1 96 ? 8.834 0.970 -5.264 1.00 94.94 96 CYS A O 1
ATOM 719 N N . ALA A 1 97 ? 8.108 1.841 -3.339 1.00 95.62 97 ALA A N 1
ATOM 720 C CA . ALA A 1 97 ? 8.964 1.023 -2.491 1.00 95.62 97 ALA A CA 1
ATOM 721 C C . ALA A 1 97 ? 8.265 0.631 -1.188 1.00 95.62 97 ALA A C 1
ATOM 723 O O . ALA A 1 97 ? 7.495 1.412 -0.629 1.00 95.62 97 ALA A O 1
ATOM 724 N N . ALA A 1 98 ? 8.575 -0.560 -0.674 1.00 95.94 98 ALA A N 1
ATOM 725 C CA . ALA A 1 98 ? 8.080 -1.077 0.598 1.00 95.94 98 ALA A CA 1
ATOM 726 C C . ALA A 1 98 ? 9.157 -1.873 1.353 1.00 95.94 98 ALA A C 1
ATOM 728 O O . ALA A 1 98 ? 9.999 -2.512 0.732 1.00 95.94 98 ALA A O 1
ATOM 729 N N . GLY A 1 99 ? 9.127 -1.880 2.690 1.00 91.81 99 GLY A N 1
ATOM 730 C CA . GLY A 1 99 ? 9.994 -2.751 3.509 1.00 91.81 99 GLY A CA 1
ATOM 731 C C . GLY A 1 99 ? 11.132 -2.071 4.282 1.00 91.81 99 GLY A C 1
ATOM 732 O O . GLY A 1 99 ? 11.965 -2.759 4.867 1.00 91.81 99 GLY A O 1
ATOM 733 N N . MET A 1 100 ? 11.171 -0.734 4.338 1.00 85.44 100 MET A N 1
ATOM 734 C CA . MET A 1 100 ? 12.061 0.002 5.262 1.00 85.44 100 MET A CA 1
ATOM 735 C C . MET A 1 100 ? 11.715 -0.313 6.731 1.00 85.44 100 MET A C 1
ATOM 737 O O . MET A 1 100 ? 10.606 -0.754 6.986 1.00 85.44 100 MET A O 1
ATOM 741 N N . THR A 1 101 ? 12.604 -0.066 7.703 1.00 87.06 101 THR A N 1
ATOM 742 C CA . THR A 1 101 ? 12.300 -0.244 9.143 1.00 87.06 101 THR A CA 1
ATOM 743 C C . THR A 1 101 ? 12.121 1.115 9.836 1.00 87.06 101 THR A C 1
ATOM 745 O O . THR A 1 101 ? 12.999 1.965 9.688 1.00 87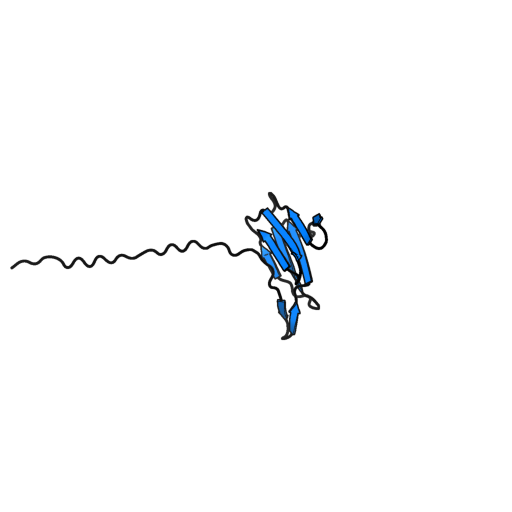.06 101 THR A O 1
ATOM 748 N N . PRO A 1 102 ? 11.047 1.341 10.621 1.00 90.19 102 PRO A N 1
ATOM 749 C CA . PRO A 1 102 ? 9.843 0.503 10.727 1.00 90.19 102 PRO A CA 1
ATOM 750 C C . PRO A 1 102 ? 9.146 0.363 9.365 1.00 90.19 102 PRO A C 1
ATOM 752 O O . PRO A 1 102 ? 9.359 1.226 8.514 1.00 90.19 102 PRO A O 1
ATOM 755 N N . PHE A 1 103 ? 8.346 -0.700 9.163 1.00 95.69 103 PHE A N 1
ATOM 756 C CA . PHE A 1 103 ? 7.728 -0.999 7.859 1.00 95.69 103 PHE A CA 1
ATOM 757 C C . PHE A 1 103 ? 7.039 0.240 7.276 1.00 95.69 103 PHE A C 1
ATOM 759 O O . PHE A 1 103 ? 6.112 0.792 7.868 1.00 95.69 103 PHE A O 1
ATOM 766 N N . ARG A 1 104 ? 7.513 0.683 6.110 1.00 96.31 104 ARG A N 1
ATOM 767 C CA . ARG A 1 104 ? 6.951 1.799 5.338 1.00 96.31 104 ARG A CA 1
ATOM 768 C C . ARG A 1 104 ? 6.744 1.368 3.900 1.00 96.31 104 ARG A C 1
ATOM 770 O O . ARG A 1 104 ? 7.527 0.571 3.385 1.00 96.31 104 ARG A O 1
ATOM 777 N N . ALA A 1 105 ? 5.732 1.951 3.271 1.00 96.75 105 ALA A N 1
ATOM 778 C CA . ALA A 1 105 ? 5.484 1.843 1.844 1.00 96.75 105 ALA A CA 1
ATOM 779 C C . ALA A 1 105 ? 5.074 3.208 1.282 1.00 96.75 105 ALA A C 1
ATOM 781 O O . ALA A 1 105 ? 4.277 3.911 1.906 1.00 96.75 105 ALA A O 1
ATOM 782 N N . HIS A 1 106 ? 5.665 3.600 0.157 1.00 95.81 106 HIS A N 1
ATOM 783 C CA . HIS A 1 106 ? 5.437 4.899 -0.476 1.00 95.81 106 HIS A CA 1
ATOM 784 C C . HIS A 1 106 ? 5.734 4.856 -1.976 1.00 95.81 106 HIS A C 1
ATOM 786 O O . HIS A 1 106 ? 6.461 3.973 -2.430 1.00 95.81 106 HIS A O 1
ATOM 792 N N . CYS A 1 107 ? 5.216 5.839 -2.708 1.00 94.38 107 CYS A N 1
ATOM 793 C CA . CYS A 1 107 ? 5.483 6.067 -4.121 1.00 94.38 107 CYS A CA 1
ATOM 794 C C . CYS A 1 107 ? 5.895 7.521 -4.380 1.00 94.38 107 CYS A C 1
ATOM 796 O O . CYS A 1 107 ? 5.464 8.424 -3.653 1.00 94.38 107 CYS A O 1
ATOM 798 N N . LYS A 1 108 ? 6.756 7.729 -5.379 1.00 91.38 108 LYS A N 1
ATOM 799 C CA . LYS A 1 108 ? 7.316 9.028 -5.767 1.00 91.38 108 LYS A CA 1
ATOM 800 C C . LYS A 1 108 ? 7.735 9.082 -7.234 1.00 91.38 108 LYS A C 1
ATOM 802 O O . LYS A 1 108 ? 7.917 8.012 -7.858 1.00 91.38 108 LYS A O 1
#

Solvent-accessible surface area (backbone atoms only — not comparable to full-atom values): 6689 Å² total; per-residue (Å²): 137,84,90,84,81,88,79,80,76,79,77,77,76,78,79,79,72,80,79,73,80,74,73,47,56,52,66,62,53,47,79,54,99,89,42,79,25,44,35,70,50,68,46,39,18,71,35,67,68,93,82,43,69,70,58,83,54,54,70,62,85,70,31,35,34,39,82,42,77,97,63,54,41,27,42,37,33,34,30,48,97,53,91,64,66,48,78,41,79,41,77,97,37,51,36,38,40,32,47,48,89,76,52,42,37,39,40,75

InterPro domains:
  IPR049973 STY0301-like [NF042415] (1-101)

Nearest PDB structures (foldseek):
  2i26-assembly3_P  TM=3.149E-01  e=7.535E+00  Ginglymostoma cirratum
  2z8w-assembly2_C  TM=2.804E-01  e=6.760E+00  Orectolobus maculatus
  4ld6-assembly1_A  TM=2.293E-01  e=6.064E+00  Homo sapiens

Secondary structure (DSSP, 8-state):
--------------------PPPEE--SEEEETTEEEEEEEEEEEES-TTTSPEEPPEEETTEEEEE-SSS-EEEEEEETTSS-EEEEE-TT-SEEEEEETTTEEEE-

Foldseek 3Di:
DDDDDDPPPPPPPPPPPPPDPPWFKDDQWDADPNDIWGFDDKFKFQDDPVVTDTDAFDDDDQKGKDFDDPGFIWMWTDTPPDPDIDITGRPPFGMWMFGPVVTIITTD

Radius of gyration: 22.64 Å; Cα contacts (8 Å, |Δi|>4): 199; chains: 1; bounding box: 34×82×37 Å

pLDDT: mean 85.34, std 16.28, range [39.09, 98.06]

Sequence (108 aa):
MWSSKTLCALFYALASGAAVAAPVACPISVLDSGVRHVLNNAALYDGPPDQMTSLVPVRAGRVARWDIDQIDPYLVCKYKSTAKTITLHAKNVSVCAAGMTPFRAHCK

Mean predicted aligned error: 9.83 Å